Protein AF-A0A537UYI9-F1 (afdb_monomer_lite)

Structure (mmCIF, N/CA/C/O backbone):
data_AF-A0A537UYI9-F1
#
_entry.id   AF-A0A537UYI9-F1
#
loop_
_atom_site.group_PDB
_atom_site.id
_atom_site.type_symbol
_atom_site.label_atom_id
_atom_site.label_alt_id
_atom_site.label_comp_id
_atom_site.label_asym_id
_atom_site.label_entity_id
_atom_site.label_seq_id
_atom_site.pdbx_PDB_ins_code
_atom_site.Cartn_x
_atom_site.Cartn_y
_atom_site.Cartn_z
_atom_site.occupancy
_atom_site.B_iso_or_equiv
_atom_site.auth_seq_id
_atom_site.auth_comp_id
_atom_site.auth_asym_id
_atom_site.auth_atom_id
_atom_site.pdbx_PDB_model_num
ATOM 1 N N . MET A 1 1 ? -12.668 1.422 -37.990 1.00 43.59 1 MET A N 1
ATOM 2 C CA . MET A 1 1 ? -12.471 2.252 -36.788 1.00 43.59 1 MET A CA 1
ATOM 3 C C . MET A 1 1 ? -12.193 1.304 -35.639 1.00 43.59 1 MET A C 1
ATOM 5 O O . MET A 1 1 ? -13.121 0.687 -35.136 1.00 43.59 1 MET A O 1
ATOM 9 N N . ASP A 1 2 ? -10.911 1.088 -35.341 1.00 51.88 2 ASP A N 1
ATOM 10 C CA . ASP A 1 2 ? -10.426 0.234 -34.255 1.00 51.88 2 ASP A CA 1
ATOM 11 C C . ASP A 1 2 ? -10.927 0.762 -32.909 1.00 51.88 2 ASP A C 1
ATOM 13 O O . ASP A 1 2 ? -10.495 1.812 -32.441 1.00 51.88 2 ASP A O 1
ATOM 17 N N . GLY A 1 3 ? -11.855 0.032 -32.293 1.00 53.62 3 GLY A N 1
ATOM 18 C CA . GLY A 1 3 ? -12.457 0.344 -30.995 1.00 53.62 3 GLY A CA 1
ATOM 19 C C . GLY A 1 3 ? -11.513 0.138 -29.809 1.00 53.62 3 GLY A C 1
ATOM 20 O O . GLY A 1 3 ? -11.910 -0.451 -28.808 1.00 53.62 3 GLY A O 1
ATOM 21 N N . ARG A 1 4 ? -10.266 0.609 -29.898 1.00 61.62 4 ARG A N 1
ATOM 22 C CA . ARG A 1 4 ? -9.393 0.755 -28.732 1.00 61.62 4 ARG A CA 1
ATOM 23 C C . ARG A 1 4 ? -9.815 2.020 -27.999 1.00 61.62 4 ARG A C 1
ATOM 25 O O . ARG A 1 4 ? -9.223 3.080 -28.164 1.00 61.62 4 ARG A O 1
ATOM 32 N N . PHE A 1 5 ? -10.890 1.911 -27.225 1.00 55.22 5 PHE A N 1
ATOM 33 C CA . PHE A 1 5 ? -11.143 2.871 -26.164 1.00 55.22 5 PHE A CA 1
ATOM 34 C C . PHE A 1 5 ? -10.013 2.696 -25.148 1.00 55.22 5 PHE A C 1
ATOM 36 O O . PHE A 1 5 ? -10.047 1.798 -24.308 1.00 55.22 5 PHE A O 1
ATOM 43 N N . ASP 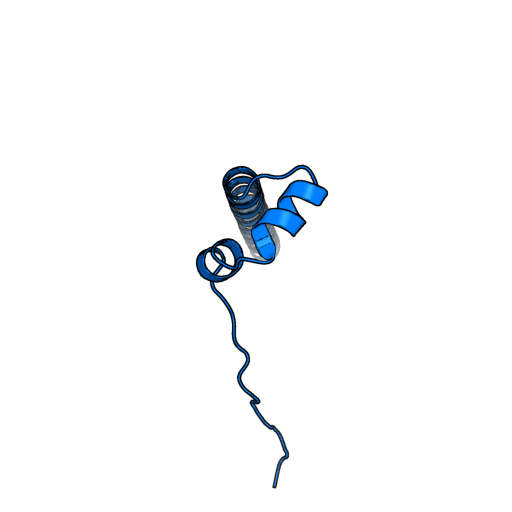A 1 6 ? -8.995 3.544 -25.258 1.00 58.69 6 ASP A N 1
ATOM 44 C CA . ASP A 1 6 ? -8.058 3.856 -24.181 1.00 58.69 6 ASP A CA 1
ATOM 45 C C . ASP A 1 6 ? -8.860 4.607 -23.106 1.00 58.69 6 ASP A C 1
ATOM 47 O O . ASP A 1 6 ? -8.787 5.823 -22.941 1.00 58.69 6 ASP A O 1
ATOM 51 N N . CYS A 1 7 ? -9.802 3.900 -22.479 1.00 56.94 7 CYS A N 1
ATOM 52 C CA . CYS A 1 7 ? -10.662 4.462 -21.459 1.00 56.94 7 CYS A CA 1
ATOM 53 C C . CYS A 1 7 ? -9.802 4.578 -20.204 1.00 56.94 7 CYS A C 1
ATOM 55 O O . CYS A 1 7 ? -9.707 3.629 -19.431 1.00 56.94 7 CYS A O 1
ATOM 57 N N . CYS A 1 8 ? -9.113 5.716 -20.101 1.00 66.62 8 CYS A N 1
ATOM 58 C CA . CYS A 1 8 ? -8.448 6.268 -18.929 1.00 66.62 8 CYS A CA 1
ATOM 59 C C . CYS A 1 8 ? -7.961 5.194 -17.947 1.00 66.62 8 CYS A C 1
ATOM 61 O O . CYS A 1 8 ? -8.591 4.981 -16.909 1.00 66.62 8 CYS A O 1
ATOM 63 N N . ARG A 1 9 ? -6.843 4.516 -18.250 1.00 68.12 9 ARG A N 1
ATOM 64 C CA . ARG A 1 9 ? -6.106 3.772 -17.219 1.00 68.12 9 ARG A CA 1
ATOM 65 C C . ARG A 1 9 ? -5.612 4.784 -16.189 1.00 68.12 9 ARG A C 1
ATOM 67 O O . ARG A 1 9 ? -4.543 5.364 -16.329 1.00 68.12 9 ARG A O 1
ATOM 74 N N . TYR A 1 10 ? -6.447 5.050 -15.197 1.00 70.75 10 TYR A N 1
ATOM 75 C CA . TYR A 1 10 ? -6.046 5.786 -14.020 1.00 70.75 10 TYR A CA 1
ATOM 76 C C . TYR A 1 10 ? -5.126 4.860 -13.228 1.00 70.75 10 TYR A C 1
ATOM 78 O O . TYR A 1 10 ? -5.564 3.827 -12.722 1.00 70.75 10 TYR A O 1
ATOM 86 N N . GLU A 1 11 ? -3.840 5.194 -13.209 1.00 80.12 11 GLU A N 1
ATOM 87 C CA . GLU A 1 11 ? -2.847 4.547 -12.358 1.00 80.12 11 GLU A CA 1
ATOM 88 C C . GLU A 1 11 ? -2.632 5.434 -11.126 1.00 80.12 11 GLU A C 1
ATOM 90 O O . GLU A 1 11 ? -1.797 6.338 -11.177 1.00 80.12 11 GLU A O 1
ATOM 95 N N . PRO A 1 12 ? -3.408 5.237 -10.041 1.00 80.62 12 PRO A N 1
ATOM 96 C CA . PRO A 1 12 ? -3.221 6.002 -8.820 1.00 80.62 12 PRO A CA 1
ATOM 97 C C . PRO A 1 12 ? -1.845 5.729 -8.228 1.00 80.62 12 PRO A C 1
ATOM 99 O O . PRO A 1 12 ? -1.396 4.581 -8.126 1.00 80.62 12 PRO A O 1
ATOM 102 N N . SER A 1 13 ? -1.206 6.789 -7.751 1.00 88.31 13 SER A N 1
ATOM 103 C CA . SER A 1 13 ? -0.026 6.671 -6.907 1.00 88.31 13 SER A CA 1
ATOM 104 C C . SER A 1 13 ? -0.394 5.963 -5.602 1.00 88.31 13 SER A C 1
ATOM 106 O O . SER A 1 13 ? -1.516 6.073 -5.104 1.00 88.31 13 SER A O 1
ATOM 108 N N . LEU A 1 14 ? 0.576 5.289 -4.978 1.00 88.88 14 LEU A N 1
ATOM 109 C CA . LEU A 1 14 ? 0.368 4.657 -3.668 1.00 88.88 14 LEU A CA 1
ATOM 110 C C . LEU A 1 14 ? -0.140 5.663 -2.619 1.00 88.88 14 LEU A C 1
ATOM 112 O O . LEU A 1 14 ? -0.913 5.306 -1.740 1.00 88.88 14 LEU A O 1
ATOM 116 N N . GLU A 1 15 ? 0.287 6.919 -2.714 1.00 89.75 15 GLU A N 1
ATOM 117 C CA . GLU A 1 15 ? -0.137 7.987 -1.807 1.00 89.75 15 GLU A CA 1
ATOM 118 C C . GLU A 1 15 ? -1.597 8.385 -2.024 1.00 89.75 15 GLU A C 1
ATOM 120 O O . GLU A 1 15 ? -2.318 8.557 -1.048 1.00 89.75 15 GLU A O 1
ATOM 125 N N . GLU A 1 16 ? -2.047 8.454 -3.279 1.00 90.44 16 GLU A N 1
ATOM 126 C CA . GLU A 1 16 ? -3.449 8.716 -3.625 1.00 90.44 16 GLU A CA 1
ATOM 127 C C . GLU A 1 16 ? -4.346 7.585 -3.118 1.00 90.44 16 GLU A C 1
ATOM 129 O O . GLU A 1 16 ? -5.375 7.838 -2.501 1.00 90.44 16 GLU A O 1
ATOM 134 N N . LEU A 1 17 ? -3.906 6.334 -3.288 1.00 89.62 17 LEU A N 1
ATOM 135 C CA . LEU A 1 17 ? -4.624 5.165 -2.789 1.00 89.62 17 LEU A CA 1
ATOM 136 C C . LEU A 1 17 ? -4.762 5.175 -1.260 1.00 89.62 17 LEU A C 1
ATOM 138 O O . LEU A 1 17 ? -5.799 4.794 -0.733 1.00 89.62 17 LEU A O 1
ATOM 142 N N . LEU A 1 18 ? -3.711 5.579 -0.542 1.00 90.88 18 LEU A N 1
ATOM 143 C CA . LEU A 1 18 ? -3.694 5.595 0.924 1.00 90.88 18 LEU A CA 1
ATOM 144 C C . LEU A 1 18 ? -4.396 6.804 1.536 1.00 90.88 18 LEU A C 1
ATOM 146 O O . LEU A 1 18 ? -4.825 6.724 2.685 1.00 90.88 18 LEU A O 1
ATOM 150 N N . ALA A 1 19 ? -4.482 7.905 0.792 1.00 89.50 19 ALA A N 1
ATOM 151 C CA . ALA A 1 19 ? -5.247 9.082 1.174 1.00 89.50 19 ALA A CA 1
ATOM 152 C C . ALA A 1 19 ? -6.759 8.888 0.976 1.00 89.50 19 ALA A C 1
ATOM 154 O O . ALA A 1 19 ? -7.535 9.703 1.469 1.00 89.50 19 ALA A O 1
ATOM 155 N N . ASP A 1 20 ? -7.177 7.831 0.273 1.00 89.69 20 ASP A N 1
ATOM 156 C CA . ASP A 1 20 ? -8.587 7.522 0.081 1.00 89.69 20 ASP A CA 1
ATOM 157 C C . ASP A 1 20 ? -9.253 7.098 1.400 1.00 89.69 20 ASP A C 1
ATOM 159 O O . ASP A 1 20 ? -8.761 6.231 2.135 1.00 89.69 20 ASP A O 1
ATOM 163 N N . ASP A 1 21 ? -10.410 7.698 1.680 1.00 88.75 21 ASP A N 1
ATOM 164 C CA . ASP A 1 21 ? -11.196 7.474 2.896 1.00 88.75 21 ASP A CA 1
ATOM 165 C C . ASP A 1 21 ? -11.590 5.996 3.072 1.00 88.75 21 ASP A C 1
ATOM 167 O O . ASP A 1 21 ? -11.718 5.504 4.198 1.00 88.75 21 ASP A O 1
ATOM 171 N N . VAL A 1 22 ? -11.730 5.242 1.973 1.00 92.50 22 VAL A N 1
ATOM 172 C CA . VAL A 1 22 ? -12.075 3.814 2.029 1.00 92.50 22 VAL A CA 1
ATOM 173 C C . VAL A 1 22 ? -10.874 2.930 2.353 1.00 92.50 22 VAL A C 1
ATOM 175 O O . VAL A 1 22 ? -11.051 1.791 2.791 1.00 92.50 22 VAL A O 1
ATOM 178 N N . MET A 1 23 ? -9.646 3.418 2.169 1.00 92.81 23 MET A N 1
ATOM 179 C CA . MET A 1 23 ? -8.453 2.582 2.296 1.00 92.81 23 MET A CA 1
ATOM 180 C C . MET A 1 23 ? -8.068 2.335 3.753 1.00 92.81 23 MET A C 1
ATOM 182 O O . MET A 1 23 ? -7.734 1.211 4.132 1.00 92.81 23 MET A O 1
ATOM 186 N N . ALA A 1 24 ? -8.172 3.355 4.604 1.00 90.44 24 ALA A N 1
ATOM 187 C CA . ALA A 1 24 ? -7.883 3.233 6.030 1.00 90.44 24 ALA A CA 1
ATOM 188 C C . ALA A 1 24 ? -8.691 2.116 6.741 1.00 90.44 24 AL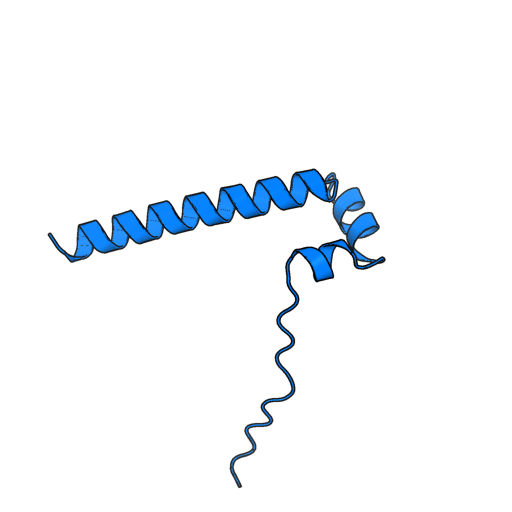A A C 1
ATOM 190 O O . ALA A 1 24 ? -8.078 1.300 7.442 1.00 90.44 24 ALA A O 1
ATOM 191 N N . PRO A 1 25 ? -10.029 1.999 6.584 1.00 92.44 25 PRO A N 1
ATOM 192 C CA . PRO A 1 25 ? -10.793 0.916 7.209 1.00 92.44 25 PRO A CA 1
ATOM 193 C C . PRO A 1 25 ? -10.481 -0.463 6.612 1.00 92.44 25 PRO A C 1
ATOM 195 O O . PRO A 1 25 ? -10.487 -1.456 7.346 1.00 92.44 25 PRO A O 1
ATOM 198 N N . VAL A 1 26 ? -10.165 -0.541 5.316 1.00 94.31 26 VAL A N 1
ATOM 199 C CA . VAL A 1 26 ? -9.755 -1.793 4.660 1.00 94.31 26 VAL A CA 1
ATOM 200 C C . VAL A 1 26 ? -8.443 -2.304 5.251 1.00 94.31 26 VAL A C 1
ATOM 202 O O . VAL A 1 26 ? -8.377 -3.450 5.701 1.00 94.31 26 VAL A O 1
ATOM 205 N N . LEU A 1 27 ? -7.424 -1.445 5.331 1.00 93.88 27 LEU A N 1
ATOM 206 C CA . LEU A 1 27 ? -6.129 -1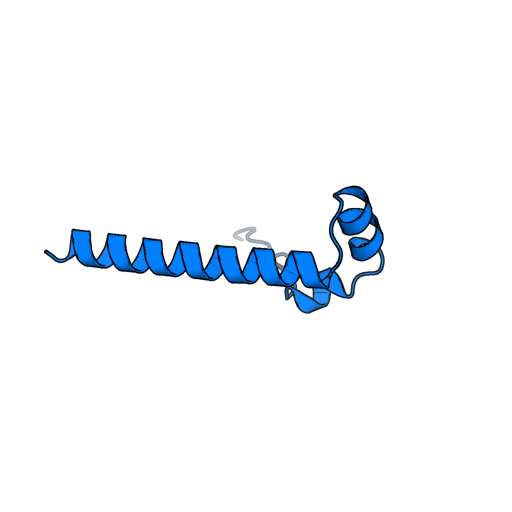.803 5.910 1.00 93.88 27 LEU A CA 1
ATOM 207 C C . LEU A 1 27 ? -6.268 -2.211 7.374 1.00 93.88 27 LEU A C 1
ATOM 209 O O . LEU A 1 27 ? -5.749 -3.257 7.768 1.00 93.88 27 LEU A O 1
ATOM 213 N N . ARG A 1 28 ? -7.052 -1.460 8.157 1.00 92.81 28 ARG A N 1
ATOM 214 C CA . ARG A 1 28 ? -7.310 -1.789 9.563 1.00 92.81 28 ARG A CA 1
ATOM 215 C C . ARG A 1 28 ? -7.954 -3.165 9.721 1.00 92.81 28 ARG A C 1
ATOM 217 O O . ARG A 1 28 ? -7.563 -3.914 10.612 1.00 92.81 28 ARG A O 1
ATOM 224 N N . SER A 1 29 ? -8.906 -3.514 8.856 1.00 95.25 29 SER A N 1
ATOM 225 C CA . SER A 1 29 ? -9.570 -4.827 8.869 1.00 95.25 29 SER A CA 1
ATOM 226 C C . SER A 1 29 ? -8.605 -5.970 8.536 1.00 95.25 29 SER A C 1
ATOM 228 O O . SER A 1 29 ? -8.774 -7.084 9.024 1.00 95.25 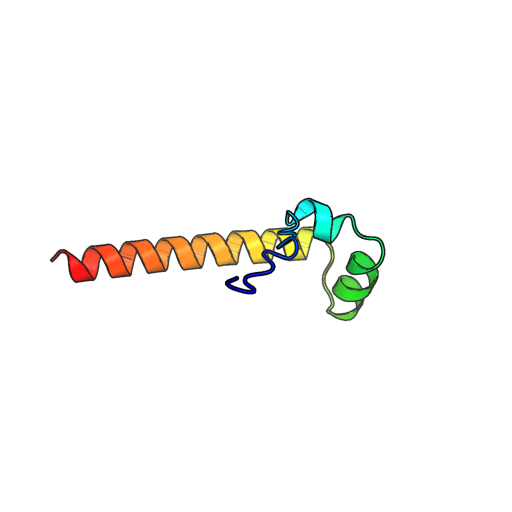29 SER A O 1
ATOM 230 N N . ALA A 1 30 ? -7.563 -5.682 7.754 1.00 92.31 30 ALA A N 1
ATOM 231 C CA . ALA A 1 30 ? -6.460 -6.596 7.473 1.00 92.31 30 ALA A CA 1
ATOM 232 C C . ALA A 1 30 ? -5.352 -6.579 8.550 1.00 92.31 30 ALA A C 1
ATOM 234 O O . ALA A 1 30 ? -4.360 -7.291 8.410 1.00 92.31 30 ALA A O 1
ATOM 235 N N . GLY A 1 31 ? -5.504 -5.793 9.622 1.00 94.56 31 GLY A N 1
ATOM 236 C CA . GLY A 1 31 ? -4.511 -5.671 10.694 1.00 94.56 31 GLY A CA 1
ATOM 237 C C . GLY A 1 31 ? -3.332 -4.750 10.365 1.00 94.56 31 GLY A C 1
ATOM 238 O O . GLY A 1 31 ? -2.309 -4.810 11.045 1.00 94.56 31 GLY A O 1
ATOM 239 N N . PHE A 1 32 ? -3.461 -3.900 9.346 1.00 92.38 32 PHE A N 1
ATOM 240 C CA . PHE A 1 32 ? -2.437 -2.949 8.925 1.00 92.38 32 PHE A CA 1
ATOM 241 C C . PHE A 1 32 ? -2.855 -1.505 9.216 1.00 92.38 32 PHE A C 1
ATOM 243 O O . PHE A 1 32 ? -4.012 -1.122 9.061 1.00 92.38 32 PHE A O 1
ATOM 250 N N . ASP A 1 33 ? -1.880 -0.679 9.588 1.00 92.31 33 ASP A N 1
ATOM 251 C CA . ASP A 1 33 ? -1.980 0.772 9.433 1.00 92.31 33 ASP A CA 1
ATOM 252 C C . ASP A 1 33 ? -1.408 1.198 8.067 1.00 92.31 33 ASP A C 1
ATOM 254 O O . ASP A 1 33 ? -0.612 0.476 7.457 1.00 92.31 33 ASP A O 1
ATOM 258 N N . THR A 1 34 ? -1.782 2.391 7.601 1.00 90.75 34 THR A N 1
ATOM 259 C CA . THR A 1 34 ? -1.261 3.004 6.369 1.00 90.75 34 THR A CA 1
ATOM 260 C C . THR A 1 34 ? 0.267 3.000 6.296 1.00 90.75 34 THR A C 1
ATOM 262 O O . THR A 1 34 ? 0.828 2.619 5.267 1.00 90.75 34 THR A O 1
ATOM 265 N N . GLN A 1 35 ? 0.969 3.340 7.382 1.00 90.88 35 GLN A N 1
ATOM 266 C CA . GLN A 1 35 ? 2.430 3.374 7.390 1.00 90.88 35 GLN A CA 1
ATOM 267 C C . GLN A 1 35 ? 3.037 1.969 7.292 1.00 90.88 35 GLN A C 1
ATOM 269 O O . GLN A 1 35 ? 4.024 1.771 6.579 1.00 90.88 35 GLN A O 1
ATOM 274 N N . ALA A 1 36 ? 2.429 0.986 7.960 1.00 92.38 36 ALA A N 1
ATOM 275 C CA . ALA A 1 36 ? 2.865 -0.408 7.897 1.00 92.38 36 ALA A CA 1
ATOM 276 C C . ALA A 1 36 ? 2.691 -0.986 6.483 1.00 92.38 36 ALA A C 1
ATOM 278 O O . ALA A 1 36 ? 3.566 -1.693 5.981 1.00 92.38 36 ALA A O 1
ATOM 279 N N . PHE A 1 37 ? 1.594 -0.638 5.807 1.00 93.12 37 PHE A N 1
ATOM 280 C CA . PHE A 1 37 ? 1.363 -1.040 4.423 1.00 93.12 37 PHE A CA 1
ATOM 281 C C . PHE A 1 37 ? 2.379 -0.414 3.455 1.00 93.12 37 PHE A C 1
ATOM 283 O O . PHE A 1 37 ? 2.909 -1.107 2.585 1.00 93.12 37 PHE A O 1
ATOM 290 N N . ARG A 1 38 ? 2.716 0.874 3.631 1.00 92.94 38 ARG A N 1
ATOM 291 C CA . ARG A 1 38 ? 3.763 1.543 2.831 1.00 92.94 38 ARG A CA 1
ATOM 292 C C . ARG A 1 38 ? 5.108 0.839 2.951 1.00 92.94 38 ARG A C 1
ATOM 294 O O . ARG A 1 38 ? 5.762 0.606 1.936 1.00 92.94 38 ARG A O 1
ATOM 301 N N . ASP A 1 39 ? 5.507 0.501 4.172 1.00 94.06 39 ASP A N 1
ATOM 302 C CA . ASP A 1 39 ? 6.789 -0.156 4.423 1.00 94.06 39 ASP A CA 1
ATOM 303 C C . ASP A 1 39 ? 6.845 -1.546 3.769 1.00 94.06 39 ASP A C 1
ATOM 305 O O . ASP A 1 39 ? 7.792 -1.860 3.048 1.00 94.06 39 ASP A O 1
ATOM 309 N N . MET A 1 40 ? 5.763 -2.324 3.891 1.00 93.69 40 MET A N 1
ATOM 310 C CA . MET A 1 40 ? 5.628 -3.631 3.241 1.00 93.69 40 MET A CA 1
ATOM 311 C C . MET A 1 40 ? 5.740 -3.539 1.710 1.00 93.69 40 MET A C 1
ATOM 313 O O . MET A 1 40 ? 6.449 -4.336 1.084 1.00 93.69 40 MET A O 1
ATOM 317 N N . MET A 1 41 ? 5.077 -2.561 1.088 1.00 92.12 41 MET A N 1
ATOM 318 C CA . MET A 1 41 ? 5.147 -2.350 -0.362 1.00 92.12 41 MET A CA 1
ATOM 319 C C . MET A 1 41 ? 6.556 -1.943 -0.804 1.00 92.12 41 MET A C 1
ATOM 321 O O . MET A 1 41 ? 7.078 -2.483 -1.782 1.00 92.12 41 MET A O 1
ATOM 325 N N . ALA A 1 42 ? 7.209 -1.049 -0.057 1.00 93.00 42 ALA A N 1
ATOM 326 C CA . ALA A 1 42 ? 8.582 -0.635 -0.329 1.00 93.00 42 ALA A CA 1
ATOM 327 C C . ALA A 1 42 ? 9.570 -1.805 -0.191 1.00 93.00 42 ALA A C 1
ATOM 329 O O . ALA A 1 42 ? 10.457 -1.984 -1.032 1.00 93.00 42 ALA A O 1
ATOM 330 N N . GLU A 1 43 ? 9.411 -2.637 0.838 1.00 95.00 43 GLU A N 1
ATOM 331 C CA . GLU A 1 43 ? 10.216 -3.842 1.021 1.00 95.00 43 GLU A CA 1
ATOM 332 C C . GLU A 1 43 ? 10.010 -4.828 -0.137 1.00 95.00 43 GLU A C 1
ATOM 334 O O . GLU A 1 43 ? 10.976 -5.358 -0.698 1.00 95.00 43 GLU A O 1
ATOM 339 N N . THR A 1 44 ? 8.758 -5.032 -0.543 1.00 92.94 44 THR A N 1
ATOM 340 C CA . THR A 1 44 ? 8.404 -5.916 -1.656 1.00 92.94 44 THR A CA 1
ATOM 341 C C . THR A 1 44 ? 9.021 -5.432 -2.966 1.00 92.94 44 THR A C 1
ATOM 343 O O . THR A 1 44 ? 9.654 -6.223 -3.667 1.00 92.94 44 THR A O 1
ATOM 346 N N . ALA A 1 45 ? 8.939 -4.132 -3.260 1.00 92.25 45 ALA A N 1
ATOM 347 C CA . ALA A 1 45 ? 9.570 -3.535 -4.434 1.00 92.25 45 ALA A CA 1
ATOM 348 C C . ALA A 1 45 ? 11.091 -3.764 -4.442 1.00 92.25 45 ALA A C 1
ATOM 350 O O . ALA A 1 45 ? 11.642 -4.227 -5.440 1.00 92.25 45 ALA A O 1
ATOM 351 N N . ARG A 1 46 ? 11.771 -3.557 -3.304 1.00 92.94 46 ARG A N 1
ATOM 352 C CA . ARG A 1 46 ? 13.216 -3.835 -3.171 1.00 92.94 46 ARG A CA 1
ATOM 353 C C . ARG A 1 46 ? 13.552 -5.308 -3.407 1.00 92.9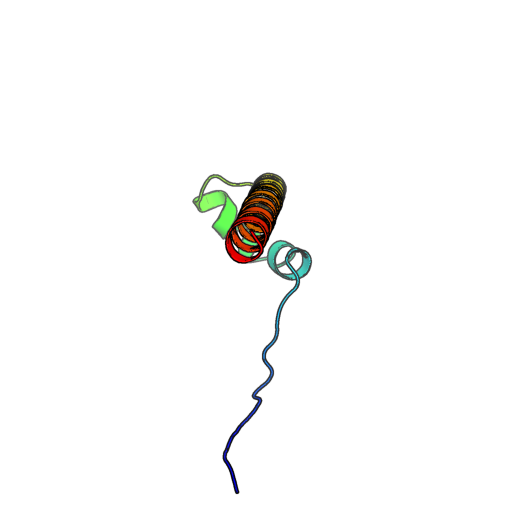4 46 ARG A C 1
ATOM 355 O O . ARG A 1 46 ? 14.585 -5.622 -3.995 1.00 92.94 46 ARG A O 1
ATOM 362 N N . ARG A 1 47 ? 12.714 -6.235 -2.931 1.00 93.00 47 ARG A N 1
ATOM 363 C CA . ARG A 1 47 ? 12.908 -7.679 -3.154 1.00 93.00 47 ARG A CA 1
ATOM 364 C C . ARG A 1 47 ? 12.752 -8.043 -4.630 1.00 93.00 47 ARG A C 1
ATOM 366 O O . ARG A 1 47 ? 13.528 -8.859 -5.125 1.00 93.00 47 ARG A O 1
ATOM 373 N N . LEU A 1 48 ? 11.776 -7.450 -5.316 1.00 91.88 48 LEU A N 1
ATOM 374 C CA . LEU A 1 48 ? 11.554 -7.653 -6.749 1.00 91.88 48 LEU A CA 1
ATOM 375 C C . LEU A 1 48 ? 12.705 -7.091 -7.584 1.00 91.88 48 LEU A C 1
ATOM 377 O O . LEU A 1 48 ? 13.217 -7.806 -8.440 1.00 91.88 48 LEU A O 1
ATOM 381 N N . ASP A 1 49 ? 13.170 -5.880 -7.279 1.00 91.12 49 ASP A N 1
ATOM 382 C CA . ASP A 1 49 ? 14.319 -5.259 -7.945 1.00 91.12 49 ASP A CA 1
ATOM 383 C C . ASP A 1 49 ? 15.582 -6.128 -7.825 1.00 91.12 49 ASP A C 1
ATOM 385 O O . ASP A 1 49 ? 16.198 -6.498 -8.825 1.00 91.12 49 ASP A O 1
ATOM 389 N N . ARG A 1 50 ? 15.890 -6.608 -6.611 1.00 89.81 50 ARG A N 1
ATOM 390 C CA . ARG A 1 50 ? 17.005 -7.545 -6.383 1.00 89.81 50 ARG A CA 1
ATOM 391 C C . ARG A 1 50 ? 16.863 -8.848 -7.170 1.00 89.81 50 ARG A C 1
ATOM 393 O O . ARG A 1 50 ? 17.865 -9.404 -7.616 1.00 89.81 50 ARG A O 1
ATOM 400 N N . ARG A 1 51 ? 15.642 -9.375 -7.315 1.00 87.06 51 ARG A N 1
ATOM 401 C CA . ARG A 1 51 ? 15.386 -10.580 -8.122 1.00 87.06 51 ARG A CA 1
ATOM 402 C C . ARG A 1 51 ? 15.583 -10.303 -9.609 1.00 87.06 51 ARG A C 1
ATOM 404 O O . ARG A 1 51 ? 16.220 -11.111 -10.274 1.00 87.06 51 ARG A O 1
ATOM 411 N N . ALA A 1 52 ? 15.095 -9.170 -10.106 1.00 84.94 52 ALA A N 1
ATOM 412 C CA . ALA A 1 52 ? 15.282 -8.757 -11.493 1.00 84.94 52 ALA A CA 1
ATOM 413 C C . ALA A 1 52 ? 16.769 -8.550 -11.827 1.00 84.94 52 ALA A C 1
ATOM 415 O O . ALA A 1 52 ? 17.230 -8.994 -12.877 1.00 84.94 52 ALA A O 1
ATOM 416 N N . ALA A 1 53 ? 17.540 -7.957 -10.910 1.0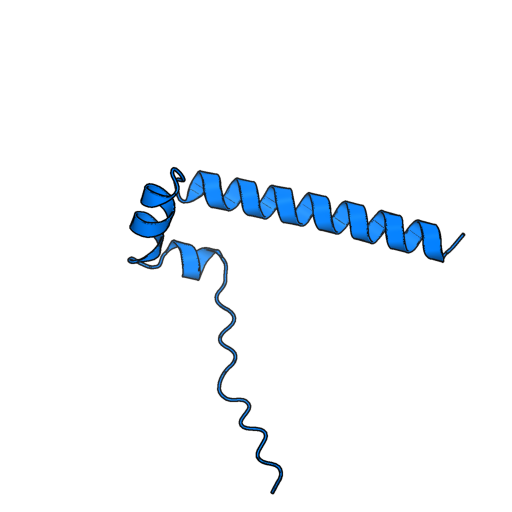0 83.19 53 ALA A N 1
ATOM 417 C CA . ALA A 1 53 ? 18.986 -7.806 -11.055 1.00 83.19 53 ALA A CA 1
ATOM 418 C C . ALA A 1 53 ? 19.704 -9.165 -11.173 1.00 83.19 53 ALA A C 1
ATOM 420 O O . ALA A 1 53 ? 20.533 -9.343 -12.062 1.00 83.19 53 ALA A O 1
ATOM 421 N N . ARG A 1 54 ? 19.335 -10.146 -10.335 1.00 81.94 54 ARG A N 1
ATOM 422 C CA . ARG A 1 54 ? 19.882 -11.514 -10.400 1.00 81.94 54 ARG A CA 1
ATOM 423 C C . ARG A 1 54 ? 19.504 -12.252 -11.684 1.00 81.94 54 ARG A C 1
ATOM 425 O O . ARG A 1 54 ? 20.344 -12.938 -12.252 1.00 81.94 54 ARG A O 1
ATOM 432 N N . ASP A 1 55 ? 18.262 -12.122 -12.153 1.00 81.38 55 ASP A N 1
ATOM 433 C CA . ASP A 1 55 ? 17.834 -12.740 -13.421 1.00 81.38 55 ASP A CA 1
ATOM 434 C C . ASP A 1 55 ? 18.621 -12.171 -14.609 1.00 81.38 55 ASP A C 1
ATOM 436 O O . ASP A 1 55 ? 19.047 -12.909 -15.498 1.00 81.38 55 ASP A O 1
ATOM 440 N N . ARG A 1 56 ? 18.878 -10.857 -14.588 1.00 80.50 56 ARG A N 1
ATOM 441 C CA . ARG A 1 56 ? 19.683 -10.180 -15.605 1.00 80.50 56 ARG A CA 1
ATOM 442 C C . ARG A 1 56 ? 21.145 -10.627 -15.586 1.00 80.50 56 ARG A C 1
ATOM 444 O O . ARG A 1 56 ? 21.713 -10.816 -16.656 1.00 80.50 56 ARG A O 1
ATOM 451 N N . GLU A 1 57 ? 21.730 -10.806 -14.404 1.00 80.44 57 GLU A N 1
ATOM 452 C CA . GLU A 1 57 ? 23.081 -11.359 -14.239 1.00 80.44 57 GLU A CA 1
ATOM 453 C C . GLU A 1 57 ? 23.165 -12.790 -14.792 1.00 80.44 57 GLU A C 1
ATOM 455 O O . GLU A 1 57 ? 24.045 -13.088 -15.593 1.00 80.44 57 GLU A O 1
ATOM 460 N N . ASN A 1 58 ? 22.193 -13.646 -14.465 1.00 72.56 58 ASN A N 1
ATOM 461 C CA . ASN A 1 58 ? 22.167 -15.044 -14.902 1.00 72.56 58 ASN A CA 1
ATOM 462 C C . ASN A 1 58 ? 21.926 -15.225 -16.418 1.00 72.56 58 ASN A C 1
ATOM 464 O O . ASN A 1 58 ? 22.309 -16.241 -16.982 1.00 72.56 58 ASN A O 1
ATOM 468 N N . ARG A 1 59 ? 21.294 -14.260 -17.105 1.00 70.69 59 ARG A N 1
ATOM 469 C CA . ARG A 1 59 ? 21.128 -14.285 -18.577 1.00 70.69 59 ARG A CA 1
ATOM 470 C C . ARG A 1 59 ? 22.312 -13.725 -19.363 1.00 70.69 59 ARG A C 1
ATOM 472 O O . ARG A 1 59 ? 22.331 -13.879 -20.581 1.00 70.69 59 ARG A O 1
ATOM 479 N N . GLY A 1 60 ? 23.221 -13.010 -18.705 1.00 65.62 60 GLY A N 1
ATOM 480 C CA . GLY A 1 60 ? 24.369 -12.361 -19.343 1.00 65.62 60 GLY A CA 1
ATOM 481 C C . GLY A 1 60 ? 25.703 -13.083 -19.142 1.00 65.62 60 GLY A C 1
ATOM 482 O O . GLY A 1 60 ? 26.709 -12.573 -19.633 1.00 65.62 60 GLY A O 1
ATOM 483 N N . GLY A 1 61 ? 25.712 -14.198 -18.402 1.00 49.75 61 GLY A N 1
ATOM 484 C CA . GLY A 1 61 ? 26.888 -15.024 -18.106 1.00 49.75 61 GLY A CA 1
ATOM 485 C C . GLY A 1 61 ? 27.022 -16.238 -19.012 1.00 49.75 61 GLY A C 1
ATOM 486 O O . GLY A 1 61 ? 25.976 -16.811 -19.389 1.00 49.75 61 GLY A O 1
#

Radius of gyration: 17.65 Å; chains: 1; bounding box: 39×24×48 Å

Secondary structure (DSSP, 8-state):
-------------HHHHHHSTTHHHHHHHTT--HHHHHHHHHHHHHHHHHHHHHHHHHH--

Sequence (61 aa):
MDGRFDCCRYEPSLEELLADDVMAPVLRSAGFDTQAFRDMMAETARRLDRRAARDRENRGG

pLDDT: mean 83.27, std 13.67, range [43.59, 95.25]

Foldseek 3Di:
DPPPPPPDPPDDDLVRQLPDPVNQVVQVVVVHGSVRVVVVVVVVVVVVVVVVVVVVVVVVD